Protein AF-A0AAV4TIQ4-F1 (afdb_monomer)

Secondary structure (DSSP, 8-state):
----PPPP--PPP----PPPP-TT----TTSS-TT-EE---SS--EESSSEE----SSS-EEEEEEPPPPPTT--SEEEEEEEE----SSS-EEEEEEEEEEETTTEEEEEEEEEEES---SS-EEEEEEEE-SSSS--EEEEEEE----

Foldseek 3Di:
DDDDDDDDDDDDPPPPPPDDDWQQDDQLCVQDNRQKDKDPWPWDWGGHSDIDTDDDLPFKTKTKIKGDFTDLPDQFWDKDKDKDAFADADFKKKWKWKWAPPDPVPHTDTDTQDMDTGHPDDDIDMDITTTGHNDRRIMIMIMIIDGHDD

Solvent-accessible surface area (backbone atoms only — not comparable to full-atom values): 9092 Å² total; per-residue (Å²): 141,86,84,77,82,79,76,82,82,76,75,75,82,78,79,74,79,70,75,76,90,49,75,61,65,72,70,26,71,85,49,47,63,71,68,42,45,71,54,96,44,94,44,73,77,44,64,40,67,50,77,48,77,76,81,79,62,80,57,71,43,49,36,43,38,33,40,36,60,38,59,79,86,37,81,19,65,49,78,49,70,52,76,50,72,42,82,48,84,51,76,27,30,44,32,39,28,30,31,25,48,81,43,95,90,76,46,70,45,77,46,77,68,43,74,48,69,39,60,70,48,101,53,79,43,79,48,80,40,74,41,77,30,75,25,67,27,38,35,41,34,45,39,35,39,37,44,41,75,132

Organism: Caerostris extrusa (NCBI:txid172846)

Structure (mmCIF, N/CA/C/O backbone):
data_AF-A0AAV4TIQ4-F1
#
_entry.id   AF-A0AAV4TIQ4-F1
#
loop_
_atom_site.group_PDB
_atom_site.id
_atom_site.type_symbol
_atom_site.label_atom_id
_atom_site.label_alt_id
_atom_site.label_comp_id
_atom_site.label_asym_id
_atom_site.label_entity_id
_atom_site.label_seq_id
_atom_site.pdb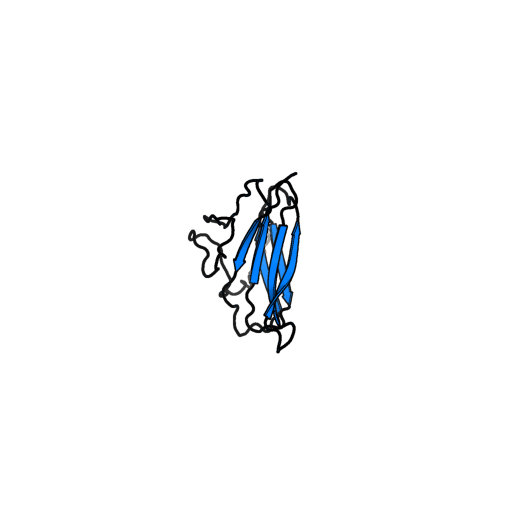x_PDB_ins_code
_atom_site.Cartn_x
_atom_site.Cartn_y
_atom_site.Cartn_z
_atom_site.occupancy
_atom_site.B_iso_or_equiv
_atom_site.auth_seq_id
_atom_site.auth_comp_id
_atom_site.auth_asym_id
_atom_site.auth_atom_id
_atom_site.pdbx_PDB_model_num
ATOM 1 N N . MET A 1 1 ? -54.344 -12.311 -36.558 1.00 47.62 1 MET A N 1
ATOM 2 C CA . MET A 1 1 ? -53.241 -12.606 -37.496 1.00 47.62 1 MET A CA 1
ATOM 3 C C . MET A 1 1 ? -52.972 -11.260 -38.160 1.00 47.62 1 MET A C 1
ATOM 5 O O . MET A 1 1 ? -53.916 -10.728 -38.715 1.00 47.62 1 MET A O 1
ATOM 9 N N . ASP A 1 2 ? -51.898 -10.505 -37.930 1.00 51.16 2 ASP A N 1
ATOM 10 C CA . ASP A 1 2 ? -50.487 -10.824 -37.694 1.00 51.16 2 ASP A CA 1
ATOM 11 C C . ASP A 1 2 ? -49.765 -9.606 -37.080 1.00 51.16 2 ASP A C 1
ATOM 13 O O . ASP A 1 2 ? -50.170 -8.472 -37.318 1.00 51.16 2 ASP A O 1
ATOM 17 N N . GLY A 1 3 ? -48.680 -9.815 -36.322 1.00 52.47 3 GLY A N 1
ATOM 18 C CA . GLY A 1 3 ? -47.898 -8.701 -35.761 1.00 52.47 3 GLY A CA 1
ATOM 19 C C . GLY A 1 3 ? -46.717 -9.102 -34.871 1.00 52.47 3 GLY A C 1
ATOM 20 O O . GLY A 1 3 ? -46.640 -8.666 -33.733 1.00 52.47 3 GLY A O 1
ATOM 21 N N . LYS A 1 4 ? -45.872 -9.996 -35.397 1.00 56.16 4 LYS A N 1
ATOM 22 C CA . LYS A 1 4 ? -44.528 -10.463 -34.981 1.00 56.16 4 LYS A CA 1
ATOM 23 C C . LYS A 1 4 ? -43.924 -9.912 -33.670 1.00 56.16 4 LYS A C 1
ATOM 25 O O . LYS A 1 4 ? -43.654 -8.722 -33.543 1.00 56.16 4 LYS A O 1
ATOM 30 N N . CYS A 1 5 ? -43.579 -10.835 -32.764 1.00 54.56 5 CYS A N 1
ATOM 31 C CA . CYS A 1 5 ? -42.726 -10.593 -31.599 1.00 54.56 5 CYS A CA 1
ATOM 32 C C . CYS A 1 5 ? -41.399 -9.934 -32.007 1.00 54.56 5 CYS A C 1
ATOM 34 O O . CYS A 1 5 ? -40.730 -10.391 -32.936 1.00 54.56 5 CYS A O 1
ATOM 36 N N . LEU A 1 6 ? -41.029 -8.871 -31.292 1.00 60.38 6 LEU A N 1
ATOM 37 C CA . LEU A 1 6 ? -39.737 -8.205 -31.421 1.00 60.38 6 LEU A CA 1
ATOM 38 C C . LEU A 1 6 ? -38.616 -9.210 -31.124 1.00 60.38 6 LEU A C 1
ATOM 40 O O . LEU A 1 6 ? -38.674 -9.954 -30.145 1.00 60.38 6 LEU A O 1
ATOM 44 N N . VAL A 1 7 ? -37.624 -9.251 -32.011 1.00 65.25 7 VAL A N 1
ATOM 45 C CA . VAL A 1 7 ? -36.447 -10.121 -31.905 1.00 65.25 7 VAL A CA 1
ATOM 46 C C . VAL A 1 7 ? -35.687 -9.781 -30.614 1.00 65.25 7 VAL A C 1
ATOM 48 O O . VAL A 1 7 ? -35.533 -8.594 -30.319 1.00 65.25 7 VAL A O 1
ATOM 51 N N . PRO A 1 8 ? -35.190 -10.768 -29.845 1.00 56.94 8 PRO A N 1
ATOM 52 C CA . PRO A 1 8 ? -34.359 -10.491 -28.681 1.00 56.94 8 PRO A CA 1
ATOM 53 C C . PRO A 1 8 ? -33.074 -9.782 -29.120 1.00 56.94 8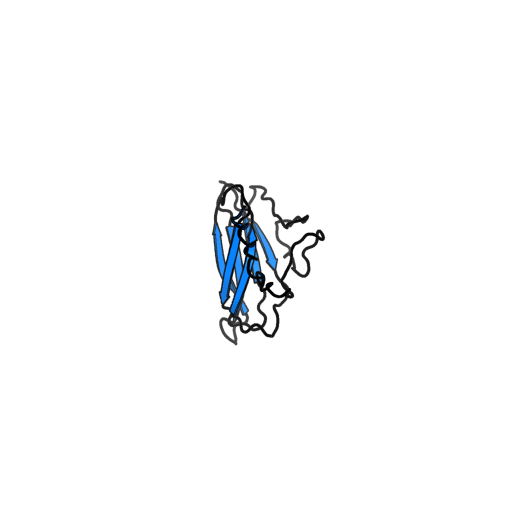 PRO A C 1
ATOM 55 O O . PRO A 1 8 ? -32.281 -10.341 -29.880 1.00 56.94 8 PRO A O 1
ATOM 58 N N . THR A 1 9 ? -32.853 -8.558 -28.644 1.00 56.66 9 THR A N 1
ATOM 59 C CA . THR A 1 9 ? -31.562 -7.881 -28.781 1.00 56.66 9 THR A CA 1
ATOM 60 C C . THR A 1 9 ? -30.528 -8.697 -28.012 1.00 56.66 9 THR A C 1
ATOM 62 O O . THR A 1 9 ? -30.551 -8.737 -26.786 1.00 56.66 9 THR A O 1
ATOM 65 N N . THR A 1 10 ? -29.648 -9.398 -28.724 1.00 62.91 10 THR A N 1
ATOM 66 C CA . THR A 1 10 ? -28.484 -10.038 -28.106 1.00 62.91 10 THR A CA 1
ATOM 67 C C . THR A 1 10 ? -27.536 -8.917 -27.688 1.00 62.91 10 THR A C 1
ATOM 69 O O . THR A 1 10 ? -27.041 -8.192 -28.552 1.00 62.91 10 THR A O 1
ATOM 72 N N . GLU A 1 11 ? -27.336 -8.714 -26.381 1.00 63.31 11 GLU A N 1
ATOM 73 C CA . GLU A 1 11 ? -26.294 -7.801 -25.902 1.00 63.31 11 GLU A CA 1
ATOM 74 C C . GLU A 1 11 ? -24.949 -8.220 -26.517 1.00 63.31 11 GLU A C 1
ATOM 76 O O . GLU A 1 11 ? -24.660 -9.422 -26.591 1.00 63.31 11 GLU A O 1
ATOM 81 N N . PRO A 1 12 ? -24.135 -7.268 -27.007 1.00 65.69 12 PRO A N 1
ATOM 82 C CA . PRO A 1 12 ? -22.815 -7.597 -27.518 1.00 65.69 12 PRO A CA 1
ATOM 83 C C . PRO A 1 12 ? -22.024 -8.312 -26.413 1.00 65.69 12 PRO A C 1
ATOM 85 O O . PRO A 1 12 ? -22.131 -7.916 -25.249 1.00 65.69 12 PRO A O 1
ATOM 88 N N . PRO A 1 13 ? -21.234 -9.352 -26.740 1.00 58.44 13 PRO A N 1
ATOM 89 C CA . PRO A 1 13 ? -20.404 -10.016 -25.750 1.00 58.44 13 PRO A CA 1
ATOM 90 C C . PRO A 1 13 ? -19.517 -8.963 -25.090 1.00 58.44 13 PRO A C 1
ATOM 92 O O . PRO A 1 13 ? -18.710 -8.306 -25.751 1.00 58.44 13 PRO A O 1
ATOM 95 N N . VAL A 1 14 ? -19.711 -8.762 -23.787 1.00 56.75 14 VAL A N 1
ATOM 96 C CA . VAL A 1 14 ? -18.869 -7.869 -23.003 1.00 56.75 14 VAL A CA 1
ATOM 97 C C . VAL A 1 14 ? -17.503 -8.535 -22.948 1.00 56.75 14 VAL A C 1
ATOM 99 O O . VAL A 1 14 ? -17.298 -9.490 -22.201 1.00 56.75 14 VAL A O 1
ATOM 102 N N . THR A 1 15 ? -16.572 -8.074 -23.780 1.00 53.12 15 THR A N 1
ATOM 103 C CA . THR A 1 15 ? -15.172 -8.477 -23.677 1.00 53.12 15 THR A CA 1
ATOM 104 C C . THR A 1 15 ? -14.642 -7.891 -22.377 1.00 53.12 15 THR A C 1
ATOM 106 O O . THR A 1 15 ? -14.210 -6.739 -22.322 1.00 53.12 15 THR A O 1
ATOM 109 N N . VAL A 1 16 ? -14.736 -8.666 -21.299 1.00 55.50 16 VAL A N 1
ATOM 110 C CA . VAL A 1 16 ? -14.080 -8.334 -20.041 1.00 55.50 16 VAL A CA 1
ATOM 111 C C . VAL A 1 16 ? -12.591 -8.499 -20.299 1.00 55.50 16 VAL A C 1
ATOM 113 O O . VAL A 1 16 ? -12.069 -9.610 -20.335 1.00 55.50 16 VAL A O 1
ATOM 116 N N . THR A 1 17 ? -11.900 -7.386 -20.531 1.00 53.16 17 THR A N 1
ATOM 117 C CA . THR A 1 17 ? -10.443 -7.357 -20.436 1.00 53.16 17 THR A CA 1
ATOM 118 C C . THR A 1 17 ? -10.107 -7.582 -18.968 1.00 53.16 17 THR A C 1
ATOM 120 O O . THR A 1 17 ? -10.039 -6.634 -18.183 1.00 53.16 17 THR A O 1
ATOM 123 N N . GLU A 1 18 ? -9.985 -8.845 -18.568 1.00 56.03 18 GLU A N 1
ATOM 124 C CA . GLU A 1 18 ? -9.531 -9.188 -17.230 1.00 56.03 18 GLU A CA 1
ATOM 125 C C . GLU A 1 18 ? -8.132 -8.599 -17.044 1.00 56.03 18 GLU A C 1
ATOM 127 O O . GLU A 1 18 ? -7.241 -8.776 -17.882 1.00 56.03 18 GLU A O 1
ATOM 132 N N . MET A 1 19 ? -7.944 -7.837 -15.963 1.00 56.75 19 MET A N 1
ATOM 133 C CA . MET A 1 19 ? -6.606 -7.391 -15.594 1.00 56.75 19 MET A CA 1
ATOM 134 C C . MET A 1 19 ? -5.740 -8.641 -15.414 1.00 56.75 19 MET A C 1
ATOM 136 O O . MET A 1 19 ? -6.174 -9.570 -14.727 1.00 56.75 19 MET A O 1
ATOM 140 N N . PRO A 1 20 ? -4.539 -8.697 -16.015 1.00 65.50 20 PRO A N 1
ATOM 141 C CA . PRO A 1 20 ? -3.709 -9.885 -15.921 1.00 65.50 20 PRO A CA 1
ATOM 142 C C . PRO A 1 20 ? -3.449 -10.209 -14.449 1.00 65.50 20 PRO A C 1
ATOM 144 O O . PRO A 1 20 ? -3.132 -9.320 -13.653 1.00 65.50 20 PRO A O 1
ATOM 147 N N . VAL A 1 21 ? -3.577 -11.487 -14.083 1.00 62.91 21 VAL A N 1
ATOM 148 C CA . VAL A 1 21 ? -3.134 -11.967 -12.771 1.00 62.91 21 VAL A CA 1
ATOM 149 C C . VAL A 1 21 ? -1.635 -11.708 -12.696 1.00 62.91 21 VAL A C 1
ATOM 151 O O . VAL A 1 21 ? -0.863 -12.201 -13.519 1.00 62.91 21 VAL A O 1
ATOM 154 N N . THR A 1 22 ? -1.220 -10.877 -11.746 1.00 76.62 22 THR A N 1
ATOM 155 C CA . THR A 1 22 ? 0.180 -10.468 -11.611 1.00 76.62 22 THR A CA 1
ATOM 156 C C . THR A 1 22 ? 0.765 -11.011 -10.324 1.00 76.62 22 THR A C 1
ATOM 158 O O . THR A 1 22 ? 0.037 -11.450 -9.436 1.00 76.62 22 THR A O 1
ATOM 161 N N . SER A 1 23 ? 2.093 -10.961 -10.192 1.00 78.88 23 SER A N 1
ATOM 162 C CA . SER A 1 23 ? 2.779 -11.408 -8.975 1.00 78.88 23 SER A CA 1
ATOM 163 C C . SER A 1 23 ? 2.287 -10.697 -7.710 1.00 78.88 23 SER A C 1
ATOM 165 O O . SER A 1 23 ? 2.416 -11.247 -6.622 1.00 78.88 23 SER A O 1
ATOM 167 N N . ILE A 1 24 ? 1.716 -9.494 -7.835 1.00 87.75 24 ILE A N 1
ATOM 168 C CA . ILE A 1 24 ? 1.217 -8.700 -6.708 1.00 87.75 24 ILE A CA 1
ATOM 169 C C . ILE A 1 24 ? -0.278 -8.901 -6.418 1.00 87.75 24 ILE A C 1
ATOM 171 O O . ILE A 1 24 ? -0.769 -8.374 -5.420 1.00 87.75 24 ILE A O 1
ATOM 175 N N . THR A 1 25 ? -1.013 -9.654 -7.241 1.00 90.50 25 THR A N 1
ATOM 176 C CA . THR A 1 25 ? -2.445 -9.903 -7.026 1.00 90.50 25 THR A CA 1
ATOM 177 C C . THR A 1 25 ? -2.655 -10.765 -5.777 1.00 90.50 25 THR A C 1
ATOM 179 O O . THR A 1 25 ? -2.023 -11.808 -5.620 1.00 90.50 25 THR A O 1
ATOM 182 N N . CYS A 1 26 ? -3.546 -10.340 -4.877 1.00 90.94 26 CYS A N 1
ATOM 183 C CA . CYS A 1 26 ? -3.930 -11.121 -3.704 1.00 90.94 26 CYS A CA 1
ATOM 184 C C . CYS A 1 26 ? -5.370 -10.810 -3.282 1.00 90.94 26 CYS A C 1
ATOM 186 O O . CYS A 1 26 ? -5.709 -9.652 -3.055 1.00 90.94 26 CYS A O 1
ATOM 188 N N . ASN A 1 27 ? -6.204 -11.845 -3.172 1.00 90.88 27 ASN A N 1
ATOM 189 C CA . ASN A 1 27 ? -7.590 -11.760 -2.697 1.00 90.88 27 ASN A CA 1
ATOM 190 C C . ASN A 1 27 ? -7.764 -12.236 -1.244 1.00 90.88 27 ASN A C 1
ATOM 192 O O . ASN A 1 27 ? -8.858 -12.138 -0.711 1.00 90.88 27 ASN A O 1
ATOM 196 N N . PHE A 1 28 ? -6.710 -12.758 -0.609 1.00 90.81 28 PHE A N 1
ATOM 197 C CA . PHE A 1 28 ? -6.688 -13.257 0.774 1.00 90.81 28 PHE A CA 1
ATOM 198 C C . PHE A 1 28 ? -7.612 -14.445 1.098 1.00 90.81 28 PHE A C 1
ATOM 200 O O . PHE A 1 28 ? -7.521 -14.959 2.206 1.00 90.81 28 PHE A O 1
ATOM 207 N N . ASP A 1 29 ? -8.427 -14.956 0.170 1.00 89.38 29 ASP A N 1
ATOM 208 C CA . ASP A 1 29 ? -9.394 -16.042 0.432 1.00 89.38 29 ASP A CA 1
ATOM 209 C C . ASP A 1 29 ? -8.771 -17.321 1.023 1.00 89.38 29 ASP A C 1
ATOM 211 O O . ASP A 1 29 ? -9.433 -18.055 1.756 1.00 89.38 29 ASP A O 1
ATOM 215 N N . GLY A 1 30 ? -7.484 -17.567 0.758 1.00 87.31 30 GLY A N 1
ATOM 216 C CA . GLY A 1 30 ? -6.724 -18.679 1.334 1.00 87.31 30 GLY A CA 1
ATOM 217 C C . GLY A 1 30 ? -6.340 -18.510 2.811 1.00 87.31 30 GLY A C 1
ATOM 218 O O . GLY A 1 30 ? -5.699 -19.397 3.368 1.00 87.31 30 GLY A O 1
ATOM 219 N N . GLY A 1 31 ? -6.669 -17.386 3.456 1.00 87.81 31 GLY A N 1
ATOM 220 C CA . GLY A 1 31 ? -6.275 -17.113 4.842 1.00 87.81 31 GLY A CA 1
ATOM 221 C C . GLY A 1 31 ? -4.775 -16.841 5.017 1.00 87.81 31 GLY A C 1
ATOM 222 O O . GLY A 1 31 ? -4.241 -17.010 6.109 1.00 87.81 31 GLY A O 1
ATOM 223 N N . HIS A 1 32 ? -4.082 -16.434 3.952 1.00 90.06 32 HIS A N 1
ATOM 224 C CA . HIS A 1 32 ? -2.665 -16.068 3.962 1.00 90.06 32 HIS A CA 1
ATOM 225 C C . HIS A 1 32 ? -2.411 -14.861 3.047 1.00 90.06 32 HIS A C 1
ATOM 227 O O . HIS A 1 32 ? -3.205 -14.545 2.163 1.00 90.06 32 HIS A O 1
ATOM 233 N N . PHE A 1 33 ? -1.279 -14.183 3.231 1.00 90.75 33 PHE A N 1
ATOM 234 C CA . PHE A 1 33 ? -0.942 -12.938 2.528 1.00 90.75 33 PHE A CA 1
ATOM 235 C C . PHE A 1 33 ? -0.466 -13.149 1.078 1.00 90.75 33 PHE A C 1
ATOM 237 O O . PHE A 1 33 ? 0.254 -12.322 0.532 1.00 90.75 33 PHE A O 1
ATOM 244 N N . CYS A 1 34 ? -0.828 -14.256 0.425 1.00 92.31 34 CYS A N 1
ATOM 245 C CA . CYS A 1 34 ? -0.246 -14.655 -0.862 1.00 92.31 34 CYS A CA 1
ATOM 246 C C . CYS A 1 34 ? 1.297 -14.608 -0.802 1.00 92.31 34 CYS A C 1
ATOM 248 O O . CYS A 1 34 ? 1.893 -15.290 0.029 1.00 92.31 34 CYS A O 1
ATOM 250 N N . SER A 1 35 ? 1.937 -13.786 -1.639 1.00 93.12 35 SER A N 1
ATOM 251 C CA . SER A 1 35 ? 3.380 -13.498 -1.593 1.00 93.12 35 SER A CA 1
ATOM 252 C C . SER A 1 35 ? 3.724 -12.144 -0.952 1.00 93.12 35 SER A C 1
ATOM 254 O O . SER A 1 35 ? 4.885 -11.725 -0.990 1.00 93.12 35 SER A O 1
ATOM 256 N N . TRP A 1 36 ? 2.736 -11.446 -0.387 1.00 93.62 36 TRP A N 1
ATOM 257 C CA . TRP A 1 36 ? 2.941 -10.211 0.361 1.00 93.62 36 TRP A CA 1
ATOM 258 C C . TRP A 1 36 ? 3.600 -10.513 1.702 1.00 93.62 36 TRP A C 1
ATOM 260 O O . TRP A 1 36 ? 3.325 -11.521 2.355 1.00 93.62 36 TRP A O 1
ATOM 270 N N . ARG A 1 37 ? 4.495 -9.621 2.110 1.00 93.25 37 ARG A N 1
ATOM 271 C CA . ARG A 1 37 ? 5.249 -9.717 3.354 1.00 93.25 37 ARG A CA 1
ATOM 272 C C . ARG A 1 37 ? 4.709 -8.700 4.335 1.00 93.25 37 ARG A C 1
ATOM 274 O O . ARG A 1 37 ? 4.600 -7.525 4.010 1.00 93.25 37 ARG A O 1
ATOM 281 N N . VAL A 1 38 ? 4.396 -9.168 5.530 1.00 90.50 38 VAL A N 1
ATOM 282 C CA . VAL A 1 38 ? 4.014 -8.307 6.642 1.00 90.50 38 VAL A CA 1
ATOM 283 C C . VAL A 1 38 ? 5.284 -7.898 7.370 1.00 90.50 38 VAL A C 1
ATOM 285 O O . VAL A 1 38 ? 6.079 -8.762 7.748 1.00 90.50 38 VAL A O 1
ATOM 288 N N . GLU A 1 39 ? 5.491 -6.602 7.558 1.00 85.06 39 GLU A N 1
ATOM 289 C CA . GLU A 1 39 ? 6.608 -6.132 8.371 1.00 85.06 39 GLU A CA 1
ATOM 290 C C . GLU A 1 39 ? 6.302 -6.352 9.854 1.00 85.06 39 GLU A C 1
ATOM 292 O O . GLU A 1 39 ? 5.165 -6.184 10.309 1.00 85.06 39 GLU A O 1
ATOM 297 N N . ALA A 1 40 ? 7.323 -6.756 10.614 1.00 72.25 40 ALA A N 1
ATOM 298 C CA . ALA A 1 40 ? 7.211 -6.969 12.051 1.00 72.25 40 ALA A CA 1
ATOM 299 C C . ALA A 1 40 ? 7.048 -5.607 12.743 1.00 72.25 40 ALA A C 1
ATOM 301 O O . ALA A 1 40 ? 8.010 -4.958 13.145 1.00 72.25 40 ALA A O 1
ATOM 302 N N . THR A 1 41 ? 5.803 -5.155 12.830 1.00 70.38 41 THR A N 1
ATOM 303 C CA . THR A 1 41 ? 5.423 -3.897 13.467 1.00 70.38 41 THR A CA 1
ATOM 304 C C . THR A 1 41 ? 4.807 -4.156 14.842 1.00 70.38 41 THR A C 1
ATOM 306 O O . THR A 1 41 ? 4.580 -5.299 15.247 1.00 70.38 41 THR A O 1
ATOM 309 N N . LYS A 1 42 ? 4.522 -3.085 15.592 1.00 70.00 42 LYS A N 1
ATOM 310 C CA . LYS A 1 42 ? 3.801 -3.182 16.875 1.00 70.00 42 LYS A CA 1
ATOM 311 C C . LYS A 1 42 ? 2.350 -3.6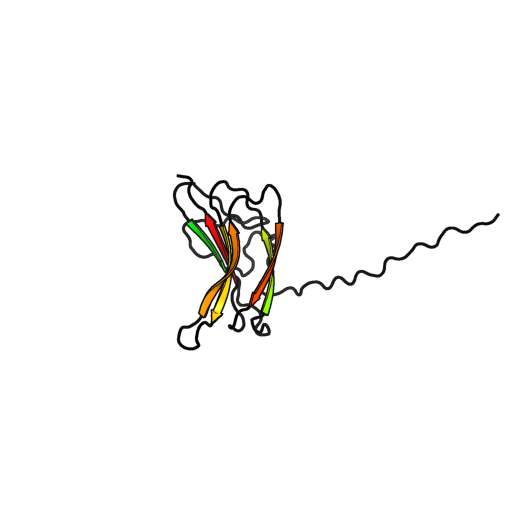49 16.703 1.00 70.00 42 LYS A C 1
ATOM 313 O O . LYS A 1 42 ? 1.721 -4.018 17.693 1.00 70.00 42 LYS A O 1
ATOM 318 N N . LEU A 1 43 ? 1.819 -3.618 15.479 1.00 75.56 43 LEU A N 1
ATOM 319 C CA . LEU A 1 43 ? 0.488 -4.109 15.152 1.00 75.56 43 LEU A CA 1
ATOM 320 C C . LEU A 1 43 ? 0.564 -5.511 14.549 1.00 75.56 43 LEU A C 1
ATOM 322 O O . LEU A 1 43 ? 1.328 -5.787 13.624 1.00 75.56 43 LEU A O 1
ATOM 326 N N . LYS A 1 44 ? -0.268 -6.410 15.074 1.00 80.88 44 LYS A N 1
ATOM 327 C CA . LYS A 1 44 ? -0.384 -7.774 14.560 1.00 80.88 44 LYS A CA 1
ATOM 328 C C . LYS A 1 44 ? -1.495 -7.832 13.526 1.00 80.88 44 LYS A C 1
ATOM 330 O O . LYS A 1 44 ? -2.671 -7.716 13.864 1.00 80.88 44 LYS A O 1
ATOM 335 N N . TRP A 1 45 ? -1.101 -8.053 12.280 1.00 83.62 45 TRP A N 1
ATOM 336 C CA . TRP A 1 45 ? -2.026 -8.324 11.192 1.00 83.62 45 TRP A CA 1
ATOM 337 C C . TRP A 1 45 ? -2.798 -9.616 11.421 1.00 83.62 45 TRP A C 1
ATOM 339 O O . TRP A 1 45 ? -2.217 -10.660 11.724 1.00 83.62 45 TRP A O 1
ATOM 349 N N . GLN A 1 46 ? -4.111 -9.534 11.245 1.00 87.81 46 GLN A N 1
ATOM 350 C CA . GLN A 1 46 ? -5.004 -10.683 11.254 1.00 87.81 46 GLN A CA 1
ATOM 351 C C . GLN A 1 46 ? -5.518 -10.915 9.835 1.00 87.81 46 GLN A C 1
ATOM 353 O O . GLN A 1 46 ? -5.678 -9.974 9.055 1.00 87.81 46 GLN A O 1
ATOM 358 N N . ILE A 1 47 ? -5.746 -12.180 9.487 1.00 88.38 47 ILE A N 1
ATOM 359 C CA . ILE A 1 47 ? -6.164 -12.560 8.142 1.00 88.38 47 ILE A CA 1
ATOM 360 C C . ILE A 1 47 ? -7.270 -13.608 8.170 1.00 88.38 47 ILE A C 1
ATOM 362 O O . ILE A 1 47 ? -7.216 -14.591 8.910 1.00 88.38 47 ILE A O 1
ATOM 366 N N . ARG A 1 48 ? -8.290 -13.366 7.346 1.00 84.69 48 ARG A N 1
ATOM 367 C CA . ARG A 1 48 ? -9.331 -14.329 6.965 1.00 84.69 48 ARG A CA 1
ATOM 368 C C . ARG A 1 48 ? -9.576 -14.188 5.464 1.00 84.69 48 ARG A C 1
ATOM 370 O O . ARG A 1 48 ? -8.650 -14.411 4.709 1.00 84.69 48 ARG A O 1
ATOM 377 N N . ARG A 1 49 ? -10.768 -13.751 5.040 1.00 86.94 49 ARG A N 1
ATOM 378 C CA . ARG A 1 49 ? -11.061 -13.360 3.643 1.00 86.94 49 ARG A CA 1
ATOM 379 C C . ARG A 1 49 ? -10.530 -11.969 3.276 1.00 86.94 49 ARG A C 1
ATOM 381 O O . ARG A 1 49 ? -10.619 -11.539 2.139 1.00 86.94 49 ARG A O 1
ATOM 388 N N . TYR A 1 50 ? -10.020 -11.242 4.263 1.00 88.50 50 TYR A N 1
ATOM 389 C CA . TYR A 1 50 ? -9.351 -9.959 4.118 1.00 88.50 50 TYR A CA 1
ATOM 390 C C . TYR A 1 50 ? -8.304 -9.830 5.224 1.00 88.50 50 TYR A C 1
ATOM 392 O O . TYR A 1 50 ? -8.401 -10.486 6.270 1.00 88.50 50 TYR A O 1
ATOM 400 N N . ALA A 1 51 ? -7.299 -8.996 4.980 1.00 89.81 51 ALA A N 1
ATOM 401 C CA . ALA A 1 51 ? -6.337 -8.587 5.989 1.00 89.81 51 ALA A CA 1
ATOM 402 C C . ALA A 1 51 ? -6.899 -7.400 6.782 1.00 89.81 51 ALA A C 1
ATOM 404 O O . ALA A 1 51 ? -7.449 -6.472 6.187 1.00 89.81 51 ALA A O 1
ATOM 405 N N . TYR A 1 52 ? -6.763 -7.414 8.106 1.00 88.44 52 TYR A N 1
ATOM 406 C CA . TYR A 1 52 ? -7.173 -6.290 8.945 1.00 88.44 52 TYR A CA 1
ATOM 407 C C . TYR A 1 52 ? -6.224 -6.052 10.113 1.00 88.44 52 TYR A C 1
ATOM 409 O O . TYR A 1 52 ? -5.486 -6.936 10.562 1.00 88.44 52 TYR A O 1
ATOM 417 N N . LEU A 1 53 ? -6.292 -4.819 10.600 1.00 85.69 53 LEU A N 1
ATOM 418 C CA . LEU A 1 53 ? -5.630 -4.338 11.795 1.00 85.69 53 LEU A CA 1
ATOM 419 C C . LEU A 1 53 ? -6.682 -3.855 12.777 1.00 85.69 53 LEU A C 1
ATOM 421 O O . LEU A 1 53 ? -7.671 -3.241 12.383 1.00 85.69 53 LEU A O 1
ATOM 425 N N . GLN A 1 54 ? -6.434 -4.120 14.052 1.00 79.62 54 GLN A N 1
ATOM 426 C CA . GLN A 1 54 ? -7.223 -3.585 15.147 1.00 79.62 54 GLN A CA 1
ATOM 427 C C . GLN A 1 54 ? -6.325 -2.657 15.964 1.00 79.62 54 GLN A C 1
ATOM 429 O O . GLN A 1 54 ? -5.244 -3.066 16.393 1.00 79.62 54 GLN A O 1
ATOM 434 N N . GLY A 1 55 ? -6.761 -1.408 16.124 1.00 73.62 55 GLY A N 1
ATOM 435 C CA . GLY A 1 55 ? -6.154 -0.463 17.055 1.00 73.62 55 GLY A CA 1
ATOM 436 C C . GLY A 1 55 ? -6.454 -0.827 18.503 1.00 73.62 55 GLY A C 1
ATOM 437 O O . GLY A 1 55 ? -7.401 -1.562 18.775 1.00 73.62 55 GLY A O 1
ATOM 438 N N . ASP A 1 56 ? -5.634 -0.330 19.423 1.00 72.94 56 ASP A N 1
ATOM 439 C CA . ASP A 1 56 ? -5.818 -0.521 20.864 1.00 72.94 56 ASP A CA 1
ATOM 440 C C . ASP A 1 56 ? -5.851 0.794 21.655 1.00 72.94 56 ASP A C 1
ATOM 442 O O . ASP A 1 56 ? -5.756 0.746 22.872 1.00 72.94 56 ASP A O 1
ATOM 446 N N . ASP A 1 57 ? -5.963 1.950 20.987 1.00 69.00 57 ASP A N 1
ATOM 447 C CA . ASP A 1 57 ? -6.019 3.305 21.575 1.00 69.00 57 ASP A CA 1
ATOM 448 C C . ASP A 1 57 ? -4.864 3.668 22.532 1.00 69.00 57 ASP A C 1
ATOM 450 O O . ASP A 1 57 ? -4.886 4.700 23.194 1.00 69.00 57 ASP A O 1
ATOM 454 N N . VAL A 1 58 ? -3.811 2.846 22.593 1.00 73.06 58 VAL A N 1
ATOM 455 C CA . VAL A 1 58 ? -2.689 3.033 23.528 1.00 73.06 58 VAL A CA 1
ATOM 456 C C . VAL A 1 58 ? -1.629 3.972 22.957 1.00 73.06 58 VAL A C 1
ATOM 458 O O . VAL A 1 58 ? -1.064 4.792 23.676 1.00 73.06 58 VAL A O 1
ATOM 461 N N . ALA A 1 59 ? -1.287 3.814 21.679 1.00 71.94 59 ALA A N 1
ATOM 462 C CA . ALA A 1 59 ? -0.265 4.623 21.025 1.00 71.94 59 ALA A CA 1
ATOM 463 C C . ALA A 1 59 ? -0.441 4.607 19.505 1.00 71.94 59 ALA A C 1
ATOM 465 O O . ALA A 1 59 ? -0.892 3.589 18.968 1.00 71.94 59 ALA A O 1
ATOM 466 N N . PRO A 1 60 ? 0.015 5.661 18.803 1.00 74.44 60 PRO A N 1
ATOM 467 C CA . PRO A 1 60 ? 0.138 5.622 17.361 1.00 74.44 60 PRO A CA 1
ATOM 468 C C . PRO A 1 60 ? 1.026 4.457 16.924 1.00 74.44 60 PRO A C 1
ATOM 470 O O . PRO A 1 60 ? 2.147 4.276 17.419 1.00 74.44 60 PRO A O 1
ATOM 473 N N . LYS A 1 61 ? 0.518 3.639 16.011 1.00 82.50 61 LYS A N 1
ATOM 474 C CA . LYS A 1 61 ? 1.234 2.488 15.467 1.00 82.50 61 LYS A CA 1
ATOM 475 C C . LYS A 1 61 ? 0.983 2.389 13.977 1.00 82.50 61 LYS A C 1
ATOM 477 O O . LYS A 1 61 ? -0.087 2.729 13.490 1.00 82.50 61 LYS A O 1
ATOM 482 N N . GLU A 1 62 ? 1.962 1.843 13.275 1.00 85.44 62 GLU A N 1
ATOM 483 C CA . GLU A 1 62 ? 1.845 1.568 11.853 1.00 85.44 62 GLU A CA 1
ATOM 484 C C . GLU A 1 62 ? 1.867 0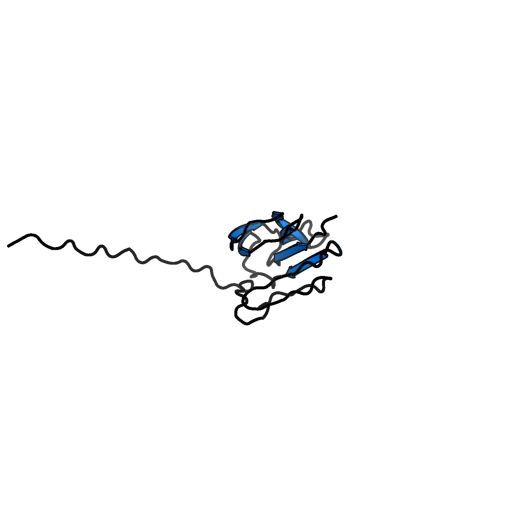.065 11.611 1.00 85.44 62 GLU A C 1
ATOM 486 O O . GLU A 1 62 ? 2.609 -0.665 12.269 1.00 85.44 62 GLU A O 1
ATOM 491 N N . GLY A 1 63 ? 1.041 -0.395 10.680 1.00 89.06 63 GLY A N 1
ATOM 492 C CA . GLY A 1 63 ? 1.113 -1.731 10.116 1.00 89.06 63 GLY A CA 1
ATOM 493 C C . GLY A 1 63 ? 1.432 -1.632 8.633 1.00 89.06 63 GLY A C 1
ATOM 494 O O . GLY A 1 63 ? 0.744 -0.931 7.892 1.00 89.06 63 GLY A O 1
ATOM 495 N N . ILE A 1 64 ? 2.473 -2.340 8.202 1.00 91.88 64 ILE A N 1
ATOM 496 C CA . ILE A 1 64 ? 2.960 -2.282 6.822 1.00 91.88 64 ILE A CA 1
ATOM 497 C C . ILE A 1 64 ? 2.865 -3.672 6.200 1.00 91.88 64 ILE A C 1
ATOM 499 O O . ILE A 1 64 ? 3.336 -4.659 6.775 1.00 91.88 64 ILE A O 1
ATOM 503 N N . ILE A 1 65 ? 2.249 -3.739 5.019 1.00 93.06 65 ILE A N 1
ATOM 504 C CA . ILE A 1 65 ? 2.303 -4.912 4.146 1.00 93.06 65 ILE A CA 1
ATOM 505 C C . ILE A 1 65 ? 2.924 -4.542 2.809 1.00 93.06 65 ILE A C 1
ATOM 507 O O . ILE A 1 65 ? 2.528 -3.574 2.163 1.00 93.06 65 ILE A O 1
ATOM 511 N N . THR A 1 66 ? 3.888 -5.351 2.393 1.00 94.81 66 THR A N 1
ATOM 512 C CA . THR A 1 66 ? 4.766 -5.088 1.258 1.00 94.81 66 THR A CA 1
ATOM 513 C C . THR A 1 66 ? 4.572 -6.159 0.199 1.00 94.81 66 THR A C 1
ATOM 515 O O . THR A 1 66 ? 4.682 -7.357 0.472 1.00 94.81 66 THR A O 1
ATOM 518 N N . SER A 1 67 ? 4.301 -5.742 -1.032 1.00 93.94 67 SER A N 1
ATOM 519 C CA . SER A 1 67 ? 4.121 -6.639 -2.165 1.00 93.94 67 SER A CA 1
ATOM 520 C C . SER A 1 67 ? 5.421 -7.397 -2.487 1.00 93.94 67 SER A C 1
ATOM 522 O O . SER A 1 67 ? 6.532 -6.942 -2.160 1.00 93.94 67 SER A O 1
ATOM 524 N N . PRO A 1 68 ? 5.345 -8.538 -3.194 1.00 93.00 68 PRO A N 1
ATOM 525 C CA . PRO A 1 68 ? 6.508 -9.041 -3.918 1.00 93.00 68 PRO A CA 1
ATOM 526 C C . PRO A 1 68 ? 6.978 -8.005 -4.951 1.00 93.00 68 PRO A C 1
ATOM 528 O O . PRO A 1 68 ? 6.286 -7.022 -5.231 1.00 93.00 68 PRO A O 1
ATOM 531 N N . VAL A 1 69 ? 8.168 -8.220 -5.518 1.00 90.44 69 VAL A N 1
ATOM 532 C CA . VAL A 1 69 ? 8.608 -7.400 -6.654 1.00 90.44 69 VAL A CA 1
ATOM 533 C C . VAL A 1 69 ? 7.597 -7.533 -7.788 1.00 90.44 69 VAL A C 1
ATOM 535 O O . VAL A 1 69 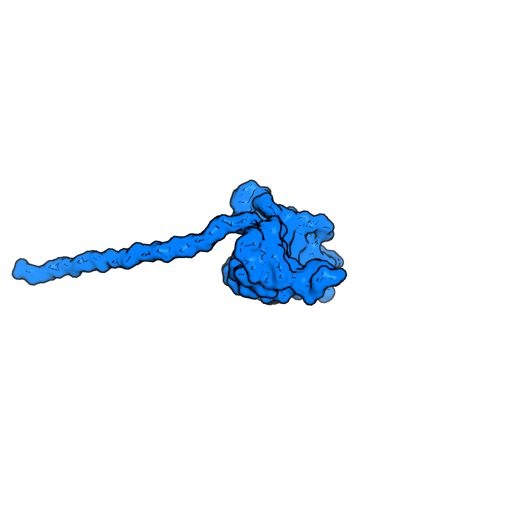? 7.065 -8.618 -8.062 1.00 90.44 69 VAL A O 1
ATOM 538 N N . THR A 1 70 ? 7.301 -6.406 -8.416 1.00 87.44 70 THR A N 1
ATOM 539 C CA . THR A 1 70 ? 6.432 -6.386 -9.587 1.00 87.44 70 THR A CA 1
ATOM 540 C C . THR A 1 70 ? 7.144 -6.995 -10.798 1.00 87.44 70 THR A C 1
ATOM 542 O O . THR A 1 70 ? 8.318 -7.365 -10.734 1.00 87.44 70 THR A O 1
ATOM 545 N N . MET A 1 71 ? 6.431 -7.177 -11.910 1.00 81.56 71 MET A N 1
ATOM 546 C CA . MET A 1 71 ? 7.024 -7.771 -13.110 1.00 81.56 71 MET A CA 1
ATOM 547 C C . MET A 1 71 ? 8.166 -6.899 -13.653 1.00 81.56 71 MET A C 1
ATOM 549 O O . MET A 1 71 ? 8.084 -5.673 -13.659 1.00 81.56 71 MET A O 1
ATOM 553 N N . SER A 1 72 ? 9.225 -7.531 -14.166 1.00 76.38 72 SER A N 1
ATOM 554 C CA . SER A 1 72 ? 10.371 -6.835 -14.775 1.00 76.38 72 SER A CA 1
ATOM 555 C C . SER A 1 72 ? 9.999 -6.029 -16.022 1.00 76.38 72 SER A C 1
ATOM 557 O O . SER A 1 72 ? 10.703 -5.091 -16.379 1.00 76.38 72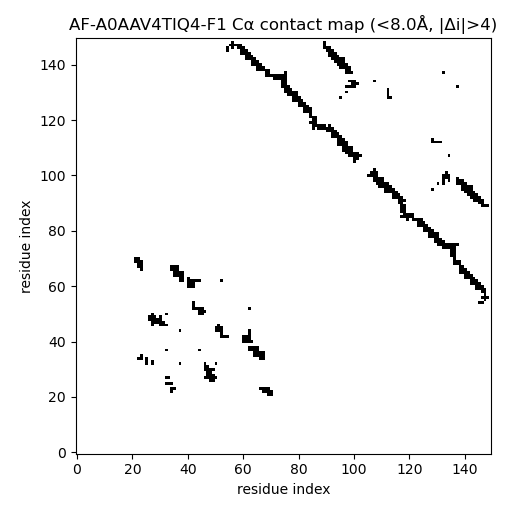 SER A O 1
ATOM 559 N N . THR A 1 73 ? 8.879 -6.366 -16.662 1.00 73.12 73 THR A N 1
ATOM 560 C CA . THR A 1 73 ? 8.312 -5.643 -17.807 1.00 73.12 73 THR A CA 1
ATOM 561 C C . THR A 1 73 ? 7.662 -4.315 -17.421 1.00 73.12 73 THR A C 1
ATOM 563 O O . THR A 1 73 ? 7.318 -3.527 -18.301 1.00 73.12 73 THR A O 1
ATOM 566 N N . TRP A 1 74 ? 7.480 -4.032 -16.127 1.00 73.75 74 TRP A N 1
ATOM 567 C CA . TRP A 1 74 ? 6.862 -2.791 -15.672 1.00 73.75 74 TRP A CA 1
ATOM 568 C C . TRP A 1 74 ? 7.905 -1.682 -15.578 1.00 73.75 74 TRP A C 1
ATOM 570 O O . TRP A 1 74 ? 8.710 -1.623 -14.647 1.00 73.75 74 TRP A O 1
ATOM 580 N N . SER A 1 75 ? 7.849 -0.755 -16.533 1.00 68.44 75 SER A N 1
ATOM 581 C CA . SER A 1 75 ? 8.693 0.442 -16.593 1.00 68.44 75 SER A CA 1
ATOM 582 C C . SER A 1 75 ? 8.185 1.549 -15.656 1.00 68.44 75 SER A C 1
ATOM 584 O O . SER A 1 75 ? 8.000 2.697 -16.069 1.00 68.44 75 SER A O 1
ATOM 586 N N . GLY A 1 76 ? 7.851 1.181 -14.418 1.00 68.69 76 GLY A N 1
ATOM 587 C CA . GLY A 1 76 ? 7.520 2.129 -13.361 1.00 68.69 76 GLY A CA 1
ATOM 588 C C . GLY A 1 76 ? 6.163 2.838 -13.469 1.00 68.69 76 GLY A C 1
ATOM 589 O O . GLY A 1 76 ? 5.809 3.591 -12.573 1.00 68.69 76 GLY A O 1
ATOM 590 N N . LYS A 1 77 ? 5.351 2.588 -14.501 1.00 83.75 77 LYS A N 1
ATOM 591 C CA . LYS A 1 77 ? 3.987 3.137 -14.614 1.00 83.75 77 LYS A CA 1
ATOM 592 C C . LYS A 1 77 ? 2.969 2.009 -14.599 1.00 83.75 77 LYS A C 1
ATOM 594 O O . LYS A 1 77 ? 2.946 1.205 -15.526 1.00 83.75 77 LYS A O 1
ATOM 599 N N . PHE A 1 78 ? 2.127 1.954 -13.574 1.00 85.75 78 PHE A N 1
ATOM 600 C CA . PHE A 1 78 ? 1.043 0.974 -13.505 1.00 85.75 78 PHE A CA 1
ATOM 601 C C . PHE A 1 78 ? -0.140 1.491 -12.688 1.00 85.75 78 PHE A C 1
ATOM 603 O O . PHE A 1 78 ? -0.031 2.447 -11.915 1.00 85.75 78 PHE A O 1
ATOM 610 N N . CYS A 1 79 ? -1.289 0.852 -12.892 1.00 88.00 79 CYS A N 1
ATOM 611 C CA . CYS A 1 79 ? -2.479 1.080 -12.093 1.00 88.00 79 CYS A CA 1
ATOM 612 C C . CYS A 1 79 ? -2.542 0.014 -11.000 1.00 88.00 79 CYS A C 1
ATOM 614 O O . CYS A 1 79 ? -2.661 -1.174 -11.294 1.00 88.00 79 CYS A O 1
ATOM 616 N N . PHE A 1 80 ? -2.425 0.439 -9.749 1.00 91.62 80 PHE A N 1
ATOM 617 C CA . PHE A 1 80 ? -2.620 -0.414 -8.590 1.00 91.62 80 PHE A CA 1
ATOM 618 C C . PHE A 1 80 ? -4.041 -0.224 -8.071 1.00 91.62 80 PHE A C 1
ATOM 620 O O . PHE A 1 80 ? -4.437 0.905 -7.783 1.00 91.62 80 PHE A O 1
ATOM 627 N N . SER A 1 81 ? -4.804 -1.304 -7.941 1.00 93.19 81 SER A N 1
ATOM 628 C CA . SER A 1 81 ? -6.164 -1.243 -7.414 1.00 93.19 81 SER A CA 1
ATOM 629 C C . SER A 1 81 ? -6.359 -2.171 -6.233 1.00 93.19 81 SER A C 1
ATOM 631 O O . SER A 1 81 ? -5.811 -3.272 -6.199 1.00 93.19 81 SER A O 1
ATOM 633 N N . PHE A 1 82 ? -7.163 -1.730 -5.275 1.00 94.62 82 PHE A N 1
ATOM 634 C CA . PHE A 1 82 ? -7.459 -2.491 -4.071 1.00 94.62 82 PHE A CA 1
ATOM 635 C C . PHE A 1 82 ? -8.800 -2.066 -3.477 1.00 94.62 82 PHE A C 1
ATOM 637 O O . PHE A 1 82 ? -9.306 -0.965 -3.724 1.00 94.62 82 PHE A O 1
ATOM 644 N N . TRP A 1 83 ? -9.359 -2.967 -2.676 1.00 94.25 83 TRP A N 1
ATOM 645 C CA . TRP A 1 83 ? -10.508 -2.701 -1.826 1.00 94.25 83 TRP A CA 1
ATOM 646 C C . TRP A 1 83 ? -10.035 -2.367 -0.414 1.00 94.25 83 TRP A C 1
ATOM 648 O O . TRP A 1 83 ? -9.132 -3.020 0.106 1.00 94.25 83 TRP A O 1
ATOM 658 N N . TYR A 1 84 ? -10.658 -1.375 0.217 1.00 93.12 84 TYR A N 1
ATOM 659 C CA . TYR A 1 84 ? -10.407 -1.048 1.618 1.00 93.12 84 TYR A CA 1
ATOM 660 C C . TYR A 1 84 ? -11.701 -0.737 2.369 1.00 93.12 84 TYR A C 1
ATOM 662 O O . TYR A 1 84 ? -12.709 -0.336 1.778 1.00 93.12 84 TYR A O 1
ATOM 670 N N . TYR A 1 85 ? -11.645 -0.933 3.683 1.00 90.69 85 TYR A N 1
ATOM 671 C CA . TYR A 1 85 ? -12.691 -0.604 4.640 1.00 90.69 85 TYR A CA 1
ATOM 672 C C . TYR A 1 85 ? -12.017 0.069 5.839 1.00 90.69 85 TYR A C 1
ATOM 674 O O . TYR A 1 85 ? -11.120 -0.511 6.448 1.00 90.69 85 TYR A O 1
ATOM 682 N N . MET A 1 86 ? -12.407 1.307 6.138 1.00 87.44 86 MET A N 1
ATOM 683 C CA . MET A 1 86 ? -11.895 2.083 7.271 1.00 87.44 86 MET A CA 1
ATOM 684 C C . MET A 1 86 ? -13.079 2.654 8.038 1.00 87.44 86 MET A C 1
ATOM 686 O O . MET A 1 86 ? -13.717 3.597 7.562 1.00 87.44 86 MET A O 1
ATOM 690 N N . ASP A 1 87 ? -13.330 2.059 9.200 1.00 80.25 87 ASP A N 1
ATOM 691 C CA . ASP A 1 87 ? -14.398 2.389 10.144 1.00 80.25 87 ASP A CA 1
ATOM 692 C C . ASP A 1 87 ? -13.796 2.500 11.540 1.00 80.25 87 ASP A C 1
ATOM 694 O O . ASP A 1 87 ? -13.879 1.603 12.375 1.00 80.25 87 ASP A O 1
ATOM 698 N N . VAL A 1 88 ? -13.032 3.563 11.720 1.00 70.81 88 VAL A N 1
ATOM 699 C CA . VAL A 1 88 ? -12.287 3.815 12.943 1.00 70.81 88 VAL A CA 1
ATOM 700 C C . VAL A 1 88 ? -12.369 5.307 13.226 1.00 70.81 88 VAL A C 1
ATOM 702 O O . VAL A 1 88 ? -12.172 6.126 12.322 1.00 70.81 88 VAL A O 1
ATOM 705 N N . GLU A 1 89 ? -12.712 5.656 14.463 1.00 70.88 89 GLU A N 1
ATOM 706 C CA . GLU A 1 89 ? -12.663 7.036 14.946 1.00 70.88 89 GLU A CA 1
ATOM 707 C C . GLU A 1 89 ? -11.201 7.477 15.119 1.00 70.88 89 GLU A C 1
ATOM 709 O O . GLU A 1 89 ? -10.313 6.655 15.342 1.00 70.88 89 GLU A O 1
ATOM 714 N N . GLY A 1 90 ? -10.937 8.774 14.957 1.00 70.31 90 GLY A N 1
ATOM 715 C CA . GLY A 1 90 ? -9.585 9.338 15.019 1.00 70.31 90 GLY A CA 1
ATOM 716 C C . GLY A 1 90 ? -8.866 9.455 13.673 1.00 70.31 90 GLY A C 1
ATOM 717 O O . GLY A 1 90 ? -9.429 9.225 12.600 1.00 70.31 90 GLY A O 1
ATOM 718 N N . GLU A 1 91 ? -7.596 9.853 13.734 1.00 77.31 91 GLU A N 1
ATOM 719 C CA . GLU A 1 91 ? -6.777 10.267 12.580 1.00 77.31 91 GLU A CA 1
ATOM 720 C C . GLU A 1 91 ? -6.143 9.093 11.816 1.00 77.31 91 GLU A C 1
ATOM 722 O O . GLU A 1 91 ? -5.076 9.211 11.219 1.00 77.31 91 GLU A O 1
ATOM 727 N N . ASN A 1 92 ? -6.793 7.929 11.814 1.00 84.38 92 ASN A N 1
ATOM 728 C CA . ASN A 1 92 ? -6.281 6.735 11.143 1.00 84.38 92 ASN A CA 1
ATOM 729 C C . ASN A 1 92 ? -6.044 6.990 9.654 1.00 84.38 92 ASN A C 1
ATOM 731 O O . ASN A 1 92 ? -6.846 7.644 8.987 1.00 84.38 92 ASN A O 1
ATOM 735 N N . SER A 1 93 ? -4.957 6.445 9.117 1.00 89.50 93 SER A N 1
ATOM 736 C CA . SER A 1 93 ? -4.552 6.676 7.735 1.00 89.50 93 SER A CA 1
ATOM 737 C C . SER A 1 93 ? -4.240 5.380 7.001 1.00 89.50 93 SER A C 1
ATOM 739 O O . SER A 1 93 ? -3.740 4.419 7.579 1.00 89.50 93 SER A O 1
ATOM 741 N N . LEU A 1 94 ? -4.520 5.365 5.703 1.00 92.50 94 LEU A N 1
ATOM 742 C CA . LEU A 1 94 ? -4.084 4.336 4.771 1.00 92.50 94 LEU A CA 1
ATOM 743 C C . LEU A 1 94 ? -3.329 5.005 3.632 1.00 92.50 94 LEU A C 1
ATOM 745 O O . LEU A 1 94 ? -3.858 5.896 2.970 1.00 92.50 94 LEU A O 1
ATOM 749 N N . LYS A 1 95 ? -2.096 4.570 3.391 1.00 95.44 95 LYS A N 1
ATOM 750 C CA . LYS A 1 95 ? -1.229 5.088 2.334 1.00 95.44 95 LYS A CA 1
ATOM 751 C C . LYS A 1 95 ? -0.808 3.964 1.399 1.00 95.44 95 LYS A C 1
ATOM 753 O O . LYS A 1 95 ? -0.488 2.867 1.850 1.00 95.44 95 LYS A O 1
ATOM 758 N N . VAL A 1 96 ? -0.779 4.262 0.104 1.00 96.19 96 VAL A N 1
ATOM 759 C CA . VAL A 1 96 ? -0.123 3.429 -0.905 1.00 96.19 96 VAL A CA 1
ATOM 760 C C . VAL A 1 96 ? 1.198 4.084 -1.245 1.00 96.19 96 VAL A C 1
ATOM 762 O O . VAL A 1 96 ? 1.224 5.195 -1.785 1.00 96.19 96 VAL A O 1
ATOM 765 N N . THR A 1 97 ? 2.287 3.387 -0.958 1.00 95.62 97 THR A N 1
ATOM 766 C CA . THR A 1 97 ? 3.626 3.838 -1.331 1.00 95.62 97 THR A CA 1
ATOM 767 C C . THR A 1 97 ? 4.277 2.832 -2.266 1.00 95.62 97 THR A C 1
ATOM 769 O O . THR A 1 97 ? 3.870 1.671 -2.322 1.00 95.62 97 THR A O 1
ATOM 772 N N . ALA A 1 98 ? 5.259 3.262 -3.048 1.00 94.12 98 ALA A N 1
ATOM 773 C CA . ALA A 1 98 ? 6.041 2.348 -3.866 1.00 94.12 98 ALA A CA 1
ATOM 774 C C . ALA A 1 98 ? 7.507 2.755 -3.886 1.00 94.12 98 ALA A C 1
ATOM 776 O O . ALA A 1 98 ? 7.831 3.937 -3.758 1.00 94.12 98 ALA A O 1
ATOM 777 N N . GLU A 1 99 ? 8.382 1.770 -4.070 1.00 93.31 99 GLU A N 1
ATOM 778 C CA . GLU A 1 99 ? 9.804 2.031 -4.248 1.00 93.31 99 GLU A CA 1
ATOM 779 C C . GLU A 1 99 ? 10.014 2.946 -5.453 1.00 93.31 99 GLU A C 1
ATOM 781 O O . GLU A 1 99 ? 9.484 2.686 -6.532 1.00 93.31 99 GLU A O 1
ATOM 786 N N . HIS A 1 100 ? 10.817 3.983 -5.285 1.00 90.62 100 HIS A N 1
ATOM 787 C CA . HIS A 1 100 ? 11.158 4.980 -6.281 1.00 90.62 100 HIS A CA 1
ATOM 788 C C . HIS A 1 100 ? 12.657 5.271 -6.172 1.00 90.62 100 HIS A C 1
ATOM 790 O O . HIS A 1 100 ? 13.195 5.468 -5.083 1.00 90.62 100 HIS A O 1
ATOM 796 N N . THR A 1 101 ? 13.360 5.276 -7.301 1.00 87.88 101 THR A N 1
ATOM 797 C CA . THR A 1 101 ? 14.769 5.670 -7.345 1.00 87.88 101 THR A CA 1
ATOM 798 C C . THR A 1 101 ? 14.846 7.194 -7.370 1.00 87.88 101 THR A C 1
ATOM 800 O O . THR A 1 101 ? 14.464 7.816 -8.362 1.00 87.88 101 THR A O 1
ATOM 803 N N . VAL A 1 102 ? 15.332 7.796 -6.284 1.00 78.38 102 VAL A N 1
ATOM 804 C CA . VAL A 1 102 ? 15.498 9.258 -6.172 1.00 78.38 102 VAL A CA 1
ATOM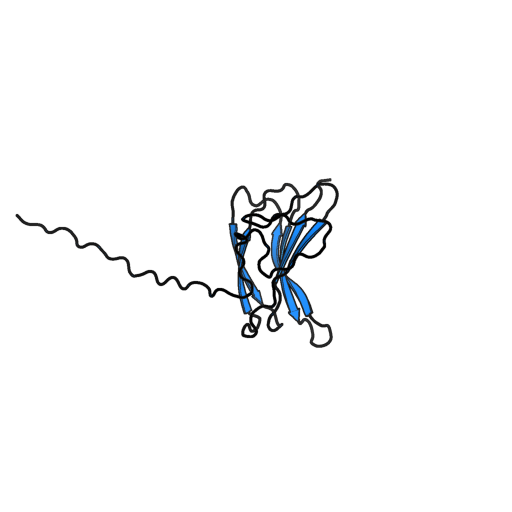 805 C C . VAL A 1 102 ? 16.694 9.708 -6.998 1.00 78.38 102 VAL A C 1
ATOM 807 O O . VAL A 1 102 ? 16.584 10.542 -7.890 1.00 78.38 102 VAL A O 1
ATOM 810 N N . TYR A 1 103 ? 17.834 9.068 -6.746 1.00 78.12 103 TYR A N 1
ATOM 811 C CA . TYR A 1 103 ? 19.078 9.269 -7.466 1.00 78.12 103 TYR A CA 1
ATOM 812 C C . TYR A 1 103 ? 19.852 7.948 -7.505 1.00 78.12 103 TYR A C 1
ATOM 814 O O . TYR A 1 103 ? 19.821 7.179 -6.545 1.00 78.12 103 TYR A O 1
ATOM 822 N N . TRP A 1 104 ? 20.598 7.700 -8.582 1.00 74.44 104 TRP A N 1
ATOM 823 C CA . TRP A 1 104 ? 21.321 6.437 -8.802 1.00 74.44 104 TRP A CA 1
ATOM 824 C C . TRP A 1 104 ? 22.305 6.067 -7.671 1.00 74.44 104 TRP A C 1
ATOM 826 O O . TRP A 1 104 ? 22.511 4.888 -7.406 1.00 74.44 104 TRP A O 1
ATOM 836 N N . TRP A 1 105 ? 22.860 7.062 -6.974 1.00 79.75 105 TRP A N 1
ATOM 837 C CA . TRP A 1 105 ? 23.779 6.925 -5.832 1.00 79.75 105 TRP A CA 1
ATOM 838 C C . TRP A 1 105 ? 23.125 6.812 -4.438 1.00 79.75 105 TRP A C 1
ATOM 840 O O . TRP A 1 105 ? 23.794 6.391 -3.501 1.00 79.75 105 TRP A O 1
ATOM 850 N N . MET A 1 106 ? 21.847 7.182 -4.272 1.00 75.81 106 MET A N 1
ATOM 851 C CA . MET A 1 106 ? 21.169 7.242 -2.960 1.00 75.81 106 MET A CA 1
ATOM 852 C C . MET A 1 106 ? 20.275 6.026 -2.694 1.00 75.81 106 MET A C 1
ATOM 854 O O . MET A 1 106 ? 19.767 5.857 -1.589 1.00 75.81 106 MET A O 1
ATOM 858 N N . GLY A 1 107 ? 20.101 5.161 -3.694 1.00 81.06 107 GLY A N 1
ATOM 859 C CA . GLY A 1 107 ? 19.243 3.988 -3.598 1.00 81.06 107 GLY A CA 1
ATOM 860 C C . GLY A 1 107 ? 17.767 4.296 -3.857 1.00 81.06 107 GLY A C 1
ATOM 861 O O . GLY A 1 107 ? 17.403 5.322 -4.437 1.00 81.06 107 GLY A O 1
ATOM 862 N N . ALA A 1 108 ? 16.918 3.338 -3.491 1.00 85.38 108 ALA A N 1
ATOM 863 C CA . ALA A 1 108 ? 15.472 3.442 -3.629 1.00 85.38 108 ALA A CA 1
ATOM 864 C C . ALA A 1 108 ? 14.835 3.815 -2.287 1.00 85.38 108 ALA A C 1
ATOM 866 O O . ALA A 1 108 ? 15.207 3.255 -1.257 1.00 85.38 108 ALA A O 1
ATOM 867 N N . GLU A 1 109 ? 13.846 4.700 -2.324 1.00 91.31 109 GLU A N 1
ATOM 868 C CA . GLU A 1 109 ? 13.005 5.053 -1.179 1.00 91.31 109 GLU A CA 1
ATOM 869 C C . GLU A 1 109 ? 11.543 4.700 -1.463 1.00 91.31 109 GLU A C 1
ATOM 871 O O . GLU A 1 109 ? 11.164 4.506 -2.616 1.00 91.31 109 GLU A O 1
ATOM 876 N N . PHE A 1 110 ? 10.706 4.628 -0.431 1.00 92.38 110 PHE A N 1
ATOM 877 C CA . PHE A 1 110 ? 9.264 4.470 -0.606 1.00 92.38 110 PHE A CA 1
ATOM 878 C C . PHE A 1 110 ? 8.582 5.839 -0.674 1.00 92.38 110 PHE A C 1
ATOM 880 O O . PHE A 1 110 ? 8.596 6.592 0.296 1.00 92.38 110 PHE A O 1
ATOM 887 N N . VAL A 1 111 ? 7.957 6.149 -1.813 1.00 93.25 111 VAL A N 1
ATOM 888 C CA . VAL A 1 111 ? 7.234 7.412 -2.040 1.00 93.25 111 VAL A CA 1
ATOM 889 C C . VAL A 1 111 ? 5.731 7.158 -2.030 1.00 93.25 111 VAL A C 1
ATOM 891 O O . VAL A 1 111 ? 5.255 6.189 -2.622 1.00 93.25 111 VAL A O 1
ATOM 894 N N . SER A 1 112 ? 4.971 8.029 -1.362 1.00 95.00 112 SER A N 1
ATOM 895 C CA . SER A 1 112 ? 3.507 7.954 -1.302 1.00 95.00 112 SER A CA 1
ATOM 896 C C . SER A 1 112 ? 2.866 8.418 -2.611 1.00 95.00 112 SER A C 1
ATOM 898 O O . SER A 1 112 ? 3.099 9.538 -3.059 1.00 95.00 112 SER A O 1
ATOM 900 N N . PHE A 1 113 ? 2.011 7.578 -3.193 1.00 94.88 113 PHE A N 1
ATOM 901 C CA . PHE A 1 113 ? 1.231 7.889 -4.401 1.00 94.88 113 PHE A CA 1
ATOM 902 C C . PHE A 1 113 ? -0.246 8.139 -4.103 1.00 94.88 113 PHE A C 1
ATOM 904 O O . PHE A 1 113 ? -0.952 8.739 -4.912 1.00 94.88 113 PHE A O 1
ATOM 911 N N . TRP A 1 114 ? -0.724 7.670 -2.954 1.00 96.25 114 TRP A N 1
ATOM 912 C CA . TRP A 1 114 ? -2.095 7.865 -2.512 1.00 96.25 114 TRP A CA 1
ATOM 913 C C . TRP A 1 114 ? -2.162 7.792 -0.995 1.00 96.25 114 TRP A C 1
ATOM 915 O O . TRP A 1 114 ? -1.481 6.968 -0.383 1.00 96.25 114 TRP A O 1
ATOM 925 N N . SER A 1 115 ? -3.012 8.615 -0.395 1.00 94.62 115 SER A N 1
ATOM 926 C CA . SER A 1 115 ? -3.334 8.534 1.021 1.00 94.62 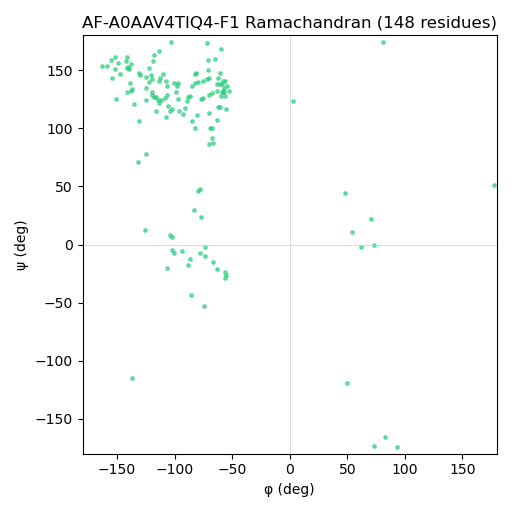115 SER A CA 1
ATOM 927 C C . SER A 1 115 ? -4.812 8.799 1.256 1.00 94.62 115 SER A C 1
ATOM 929 O O . SER A 1 115 ? -5.484 9.510 0.501 1.00 94.62 115 SER A O 1
ATOM 931 N N . ARG A 1 116 ? -5.315 8.220 2.338 1.00 92.25 116 ARG A N 1
ATOM 932 C CA . ARG A 1 116 ? -6.628 8.503 2.890 1.00 92.25 116 ARG A CA 1
ATOM 933 C C . ARG A 1 116 ? -6.529 8.566 4.397 1.00 92.25 116 ARG A C 1
ATOM 935 O O . ARG A 1 116 ? -5.858 7.737 4.998 1.00 92.25 116 ARG A O 1
ATOM 942 N N . GLU A 1 117 ? -7.231 9.524 4.973 1.00 88.94 117 GLU A N 1
ATOM 943 C CA . GLU A 1 117 ? -7.311 9.730 6.413 1.00 88.94 117 GLU A CA 1
ATOM 944 C C . GLU A 1 117 ? -8.773 9.672 6.865 1.00 88.94 117 GLU A C 1
ATOM 946 O O . GLU A 1 117 ? -9.694 9.974 6.091 1.00 88.94 117 GLU A O 1
ATOM 951 N N . GLY A 1 118 ? -8.960 9.270 8.118 1.00 81.44 118 GLY A N 1
ATOM 952 C CA . GLY A 1 118 ? -10.227 9.271 8.833 1.00 81.44 118 GLY A CA 1
ATOM 953 C C . GLY A 1 118 ? -11.223 8.194 8.403 1.00 81.44 118 GLY A C 1
ATOM 954 O O . GLY A 1 118 ? -10.949 7.297 7.598 1.00 81.44 118 GLY A O 1
ATOM 955 N N . ASN A 1 119 ? -12.425 8.304 8.967 1.00 79.12 119 ASN A N 1
ATOM 956 C CA . ASN A 1 119 ? -13.517 7.376 8.715 1.00 79.12 119 ASN A CA 1
ATOM 957 C C . ASN A 1 119 ? -14.056 7.547 7.283 1.00 79.12 119 ASN A C 1
ATOM 959 O O . ASN A 1 119 ? -14.392 8.646 6.832 1.00 79.12 119 ASN A O 1
ATOM 963 N N . THR A 1 120 ? -14.160 6.438 6.552 1.00 77.88 120 THR A N 1
ATOM 964 C CA . THR A 1 120 ? -14.715 6.425 5.191 1.00 77.88 120 THR A CA 1
ATOM 965 C C . THR A 1 120 ? -16.134 5.858 5.128 1.00 77.88 120 THR A C 1
ATOM 967 O O . THR A 1 120 ? -16.696 5.721 4.038 1.00 77.88 120 THR A O 1
ATOM 970 N N . GLY A 1 121 ? -16.752 5.611 6.278 1.00 75.81 121 GLY A N 1
ATOM 971 C CA . GLY A 1 121 ? -18.098 5.081 6.444 1.00 75.81 121 GLY A CA 1
ATOM 972 C C . GLY A 1 121 ? -18.173 3.560 6.298 1.00 75.81 121 GLY A C 1
ATOM 973 O O . GLY A 1 121 ? -17.218 2.897 5.905 1.00 75.81 121 GLY A O 1
ATOM 974 N N . TYR A 1 122 ? -19.364 3.021 6.554 1.00 83.94 122 TYR A N 1
ATOM 975 C CA . TYR A 1 122 ? -19.641 1.586 6.703 1.00 83.94 122 TYR A CA 1
ATOM 976 C C . TYR A 1 122 ? -19.739 0.804 5.381 1.00 83.94 122 TYR A C 1
ATOM 978 O O . TYR A 1 122 ? -20.701 0.070 5.147 1.00 83.94 122 TYR A O 1
ATOM 986 N N . ARG A 1 123 ? -18.785 0.977 4.458 1.00 90.12 123 ARG A N 1
ATOM 987 C CA . ARG A 1 123 ? -18.755 0.209 3.200 1.00 90.12 123 ARG A CA 1
ATOM 988 C C . ARG A 1 123 ? -17.354 0.022 2.641 1.00 90.12 123 ARG A C 1
ATOM 990 O O . ARG A 1 123 ? -16.500 0.896 2.757 1.00 90.12 123 ARG A O 1
ATOM 997 N N . TRP A 1 124 ? -17.172 -1.086 1.931 1.00 92.19 124 TRP A N 1
ATOM 998 C CA . TRP A 1 124 ? -15.993 -1.320 1.106 1.00 92.19 124 TRP A CA 1
ATOM 999 C C . TRP A 1 124 ? -15.903 -0.293 -0.020 1.00 92.19 124 TRP A C 1
ATOM 1001 O O . TRP A 1 124 ? -16.899 0.045 -0.668 1.00 92.19 124 TRP A O 1
ATOM 1011 N N . ARG A 1 125 ? -14.692 0.200 -0.264 1.00 93.00 125 ARG A N 1
ATOM 1012 C CA . ARG A 1 125 ? -14.390 1.157 -1.328 1.00 93.00 125 ARG A CA 1
ATOM 1013 C C . ARG A 1 125 ? -13.293 0.600 -2.214 1.00 93.00 125 ARG A C 1
ATOM 1015 O O . ARG A 1 125 ? -12.288 0.105 -1.713 1.00 93.00 125 ARG A O 1
ATOM 1022 N N . HIS A 1 126 ? -13.492 0.711 -3.521 1.00 94.19 126 HIS A N 1
ATOM 1023 C CA . HIS A 1 126 ? -12.492 0.354 -4.517 1.00 94.19 126 HIS A CA 1
ATOM 1024 C C . HIS A 1 126 ? -11.746 1.602 -4.976 1.00 94.19 126 HIS A C 1
ATOM 1026 O O . HIS A 1 126 ? -12.368 2.642 -5.210 1.00 94.19 126 HIS A O 1
ATOM 1032 N N . VAL A 1 127 ? -10.425 1.508 -5.105 1.00 94.50 127 VAL A N 1
ATOM 1033 C CA . VAL A 1 127 ? -9.577 2.623 -5.544 1.00 94.50 127 VAL A CA 1
ATOM 1034 C C . VAL A 1 127 ? -8.658 2.163 -6.652 1.00 94.50 127 VAL A C 1
ATOM 1036 O O . VAL A 1 127 ? -8.170 1.038 -6.634 1.00 94.50 127 VAL A O 1
ATOM 1039 N N . TYR A 1 128 ? -8.393 3.080 -7.576 1.00 94.50 128 TYR A N 1
ATOM 1040 C CA . TYR A 1 128 ? -7.347 2.973 -8.578 1.00 94.50 128 TYR A CA 1
ATOM 1041 C C . TYR A 1 128 ? -6.274 4.018 -8.274 1.00 94.50 128 TYR A C 1
ATOM 1043 O O . TYR A 1 128 ? -6.566 5.210 -8.184 1.00 94.50 128 TYR A O 1
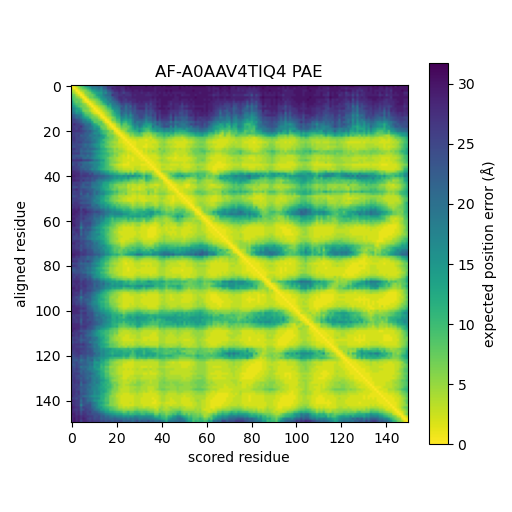ATOM 1051 N N . VAL A 1 129 ? -5.032 3.574 -8.119 1.00 94.06 129 VAL A N 1
ATOM 1052 C CA . VAL A 1 129 ? -3.866 4.414 -7.847 1.00 94.06 129 VAL A CA 1
ATOM 1053 C C . VAL A 1 129 ? -2.934 4.347 -9.043 1.00 94.06 129 VAL A C 1
ATOM 1055 O O . VAL A 1 129 ? -2.477 3.276 -9.440 1.00 94.06 129 VAL A O 1
ATOM 1058 N N . HIS A 1 130 ? -2.641 5.503 -9.629 1.00 92.25 130 HIS A N 1
ATOM 1059 C CA . HIS A 1 130 ? -1.640 5.609 -10.682 1.00 92.25 130 HIS A CA 1
ATOM 1060 C C . HIS A 1 130 ? -0.255 5.704 -10.036 1.00 92.25 130 HIS A C 1
ATOM 1062 O O . HIS A 1 130 ? 0.156 6.775 -9.591 1.00 92.25 130 HIS A O 1
ATOM 1068 N N . VAL A 1 131 ? 0.476 4.592 -10.008 1.00 91.19 131 VAL A N 1
ATOM 1069 C CA . VAL A 1 131 ? 1.844 4.543 -9.482 1.00 91.19 131 VAL A CA 1
ATOM 1070 C C . VAL A 1 131 ? 2.821 4.913 -10.593 1.00 91.19 131 VAL A C 1
ATOM 1072 O O . VAL A 1 131 ? 2.774 4.344 -11.686 1.00 91.19 131 VAL A O 1
ATOM 1075 N N . ARG A 1 132 ? 3.695 5.886 -10.314 1.00 90.56 132 ARG A N 1
ATOM 1076 C CA . ARG A 1 132 ? 4.747 6.369 -11.221 1.00 90.56 132 ARG A CA 1
ATOM 1077 C C . ARG A 1 132 ? 6.104 6.285 -10.531 1.00 90.56 132 ARG A C 1
ATOM 1079 O O . ARG A 1 132 ? 6.624 7.276 -10.034 1.00 90.56 132 ARG A O 1
ATOM 1086 N N . SER A 1 133 ? 6.646 5.081 -10.481 1.00 90.38 133 SER A N 1
ATOM 1087 C CA . SER A 1 133 ? 7.998 4.811 -10.023 1.00 90.38 133 SER A CA 1
ATOM 1088 C C . SER A 1 133 ? 9.030 5.045 -11.133 1.00 90.38 133 SER A C 1
ATOM 1090 O O . SER A 1 133 ? 8.764 4.803 -12.305 1.00 90.38 133 SER A O 1
ATOM 1092 N N . SER A 1 134 ? 10.228 5.490 -10.770 1.00 88.56 134 SER A N 1
ATOM 1093 C CA . SER A 1 134 ? 11.416 5.461 -11.632 1.00 88.56 134 SER A CA 1
ATOM 1094 C C . SER A 1 134 ? 12.174 4.127 -11.551 1.00 88.56 134 SER A C 1
ATOM 1096 O O . SER A 1 134 ? 13.050 3.864 -12.374 1.00 88.56 134 SER A O 1
ATOM 1098 N N . LYS A 1 135 ? 11.848 3.277 -10.569 1.00 88.50 135 LYS A N 1
ATOM 1099 C CA . LYS A 1 135 ? 12.475 1.974 -10.352 1.00 88.50 135 LYS A CA 1
ATOM 1100 C C . LYS A 1 135 ? 11.839 0.941 -11.286 1.00 88.50 135 LYS A C 1
ATOM 1102 O O . LYS A 1 135 ? 10.623 0.922 -11.471 1.00 88.50 135 LYS A O 1
ATOM 1107 N N . VAL A 1 136 ? 12.659 0.068 -11.869 1.00 86.81 136 VAL A N 1
ATOM 1108 C CA . VAL A 1 136 ? 12.176 -1.155 -12.534 1.00 86.81 136 VAL A CA 1
ATOM 1109 C C . VAL A 1 136 ? 11.671 -2.102 -11.450 1.00 86.81 136 VAL A C 1
ATOM 1111 O O . VAL A 1 136 ? 12.259 -2.124 -10.381 1.00 86.81 136 VAL A O 1
ATOM 1114 N N . ASN A 1 137 ? 10.599 -2.858 -11.704 1.00 88.38 137 ASN A N 1
ATOM 1115 C CA . ASN A 1 137 ? 10.026 -3.832 -10.762 1.00 88.38 137 ASN A CA 1
ATOM 1116 C C . ASN A 1 137 ? 9.807 -3.343 -9.303 1.00 88.38 137 ASN A C 1
ATOM 1118 O O . ASN A 1 137 ? 10.086 -4.091 -8.359 1.00 88.38 137 ASN A O 1
ATOM 1122 N N . PRO A 1 138 ? 9.259 -2.128 -9.083 1.00 91.62 138 PRO A N 1
ATOM 1123 C CA . PRO A 1 138 ? 9.110 -1.570 -7.742 1.00 91.62 138 PRO A CA 1
ATOM 1124 C C . PRO A 1 138 ? 8.218 -2.448 -6.862 1.00 91.62 138 PRO A C 1
ATOM 1126 O O . PRO A 1 138 ? 7.251 -3.049 -7.342 1.00 91.62 138 PRO A O 1
ATOM 1129 N N . ARG A 1 139 ? 8.501 -2.486 -5.561 1.00 93.31 139 ARG A N 1
ATOM 1130 C CA . ARG A 1 139 ? 7.547 -2.988 -4.562 1.00 93.31 139 ARG A CA 1
ATOM 1131 C C . ARG A 1 139 ? 6.535 -1.909 -4.203 1.00 93.31 139 ARG A C 1
ATOM 1133 O O . ARG A 1 139 ? 6.877 -0.730 -4.167 1.00 93.31 139 ARG A O 1
ATOM 1140 N N . VAL A 1 140 ? 5.315 -2.330 -3.899 1.00 93.94 140 VAL A N 1
ATOM 1141 C CA . VAL A 1 140 ? 4.242 -1.485 -3.366 1.00 93.94 140 VAL A CA 1
ATOM 1142 C C . VAL A 1 140 ? 4.044 -1.830 -1.902 1.00 93.94 140 VAL A C 1
ATOM 1144 O O . VAL A 1 140 ? 4.077 -3.006 -1.542 1.00 93.94 140 VAL A O 1
ATOM 1147 N N . THR A 1 141 ? 3.803 -0.832 -1.063 1.00 94.62 141 THR A N 1
ATOM 1148 C CA . THR A 1 141 ? 3.369 -1.049 0.315 1.00 94.62 141 THR A CA 1
ATOM 1149 C C . THR A 1 141 ? 2.025 -0.405 0.571 1.00 94.62 141 THR A C 1
ATOM 1151 O O . THR A 1 141 ? 1.696 0.655 0.029 1.00 94.62 141 THR A O 1
ATOM 1154 N N . LEU A 1 142 ? 1.253 -1.072 1.419 1.00 93.88 142 LEU A N 1
ATOM 1155 C CA . LEU A 1 142 ? 0.105 -0.485 2.081 1.00 93.88 142 LEU A CA 1
ATOM 1156 C C . LEU A 1 142 ? 0.514 -0.201 3.522 1.00 93.88 142 LEU A C 1
ATOM 1158 O O . LEU A 1 142 ? 0.814 -1.129 4.276 1.00 93.88 142 LEU A O 1
ATOM 1162 N N . CYS A 1 143 ? 0.543 1.079 3.877 1.00 91.81 143 CYS A N 1
ATOM 1163 C CA . CYS A 1 143 ? 0.880 1.541 5.216 1.00 91.81 143 CYS A CA 1
ATOM 1164 C C . CYS A 1 143 ? -0.394 2.006 5.912 1.00 91.81 143 CYS A C 1
ATOM 1166 O O . CYS A 1 143 ? -1.056 2.934 5.447 1.00 91.81 143 CYS A O 1
ATOM 1168 N N . PHE A 1 144 ? -0.722 1.362 7.022 1.00 88.81 144 PHE A N 1
ATOM 1169 C CA . PHE A 1 144 ? -1.878 1.678 7.845 1.00 88.81 144 PHE A CA 1
ATOM 1170 C C . PHE A 1 144 ? -1.391 2.343 9.124 1.00 88.81 144 PHE A C 1
ATOM 1172 O O . PHE A 1 144 ? -0.774 1.679 9.954 1.00 88.81 144 PHE A O 1
ATOM 1179 N N . GLY A 1 145 ? -1.650 3.637 9.275 1.00 85.12 145 GLY A N 1
ATOM 1180 C CA . GLY A 1 145 ? -1.426 4.361 10.519 1.00 85.12 145 GLY A CA 1
ATOM 1181 C C . GLY A 1 145 ? -2.671 4.288 11.389 1.00 85.12 145 GLY A C 1
ATOM 1182 O O . GLY A 1 145 ? -3.750 4.682 10.949 1.00 85.12 145 GLY A O 1
ATOM 1183 N N . VAL A 1 146 ? -2.522 3.790 12.608 1.00 76.88 146 VAL A N 1
ATOM 1184 C CA . VAL A 1 146 ? -3.556 3.811 13.638 1.00 76.88 146 VAL A CA 1
ATOM 1185 C C . VAL A 1 146 ? -3.144 4.826 14.692 1.00 76.88 146 VAL A C 1
ATOM 1187 O O . VAL A 1 146 ? -2.026 4.729 15.194 1.00 76.88 146 VAL A O 1
ATOM 1190 N N . PHE A 1 147 ? -4.005 5.785 15.022 1.00 71.25 147 PHE A N 1
ATOM 1191 C CA . PHE A 1 147 ? -3.712 6.857 15.980 1.00 71.25 147 PHE A CA 1
ATOM 1192 C C . PHE A 1 147 ? -4.572 6.707 17.234 1.00 71.25 147 PHE A C 1
ATOM 1194 O O . PHE A 1 147 ? -5.727 6.303 17.148 1.00 71.25 147 PHE A O 1
ATOM 1201 N N . ALA A 1 148 ? -3.995 7.024 18.396 1.00 62.47 148 ALA A N 1
ATOM 1202 C CA . ALA A 1 148 ? -4.725 7.059 19.659 1.00 62.47 148 ALA A CA 1
ATOM 1203 C C . ALA A 1 148 ? -5.523 8.367 19.771 1.00 62.47 148 ALA A C 1
ATOM 1205 O O . ALA A 1 148 ? -5.017 9.429 19.399 1.00 62.47 148 ALA A O 1
ATOM 1206 N N . LEU A 1 149 ? -6.749 8.286 20.288 1.00 58.56 149 LEU A N 1
ATOM 1207 C CA . LEU A 1 149 ? -7.534 9.458 20.672 1.00 58.56 149 LEU A CA 1
ATOM 1208 C C . LEU A 1 149 ? -6.996 9.989 22.011 1.00 58.56 149 LEU A C 1
ATOM 1210 O O . LEU A 1 149 ? -6.878 9.225 22.969 1.00 58.56 149 LEU A O 1
ATOM 1214 N N . TYR A 1 150 ? -6.633 11.272 22.051 1.00 52.78 150 TYR A N 1
ATOM 1215 C CA . TYR A 1 150 ? -6.249 11.990 23.273 1.00 52.78 150 TYR A CA 1
ATOM 1216 C C . TYR A 1 150 ? -7.461 12.642 23.937 1.00 52.78 150 TYR A C 1
ATOM 1218 O O . TYR A 1 150 ? -8.337 13.138 23.192 1.00 52.78 150 TYR A O 1
#

pLDDT: mean 81.52, std 12.79, range [47.62, 96.25]

Nearest PDB structures (foldseek):
  7uaf-assembly1_C  TM=6.864E-01  e=2.504E-04  Homo sapiens
  4gwm-assembly1_A  TM=7.382E-01  e=1.055E-03  Homo sapiens
  4gwn-assembly1_A  TM=7.526E-01  e=1.796E-03  Homo sapiens
  7uaf-assembly1_D  TM=6.811E-01  e=4.265E-04  Homo sapiens
  4gwm-assembly1_B  TM=6.611E-01  e=1.173E-03  Homo sapiens

Sequence (150 aa):
MDGKCLVPTTEPPVTVTEMPVTSITCNFDGGHFCSWRVEATKLKWQIRRYAYLQGDDVAPKEGIITSPVTMSTWSGKFCFSFWYYMDVEGENSLKVTAEHTVYWWMGAEFVSFWSREGNTGYRWRHVYVHVRSSKVNPRVTLCFGVFALY

InterPro domains:
  IPR000998 MAM domain [PF00629] (50-137)
  IPR000998 MAM domain [PS50060] (24-142)
  IPR013320 Concanavalin A-like lectin/glucanase domain superfamily [SSF49899] (22-134)

Radius of gyration: 20.58 Å; Cα contacts (8 Å, |Δi|>4): 299; chains: 1; bounding box: 77×31×61 Å

Mean predicted aligned error: 9.64 Å